Protein AF-A0AAD6Y4A2-F1 (afdb_monomer_lite)

Structure (mmCIF, N/CA/C/O backbone):
data_AF-A0AAD6Y4A2-F1
#
_entry.id   AF-A0AAD6Y4A2-F1
#
loop_
_atom_site.group_PDB
_atom_site.id
_atom_site.type_symbol
_atom_site.label_atom_id
_atom_site.label_alt_id
_atom_site.label_comp_id
_atom_site.label_asym_id
_atom_site.label_entity_id
_atom_site.label_seq_id
_atom_site.pdbx_PDB_ins_code
_atom_site.Cartn_x
_atom_site.Cartn_y
_atom_site.Cartn_z
_atom_site.occupancy
_atom_site.B_iso_or_equiv
_atom_site.auth_seq_id
_atom_site.auth_comp_id
_atom_site.auth_asym_id
_atom_site.auth_atom_id
_atom_site.pdbx_PDB_model_num
ATOM 1 N N . MET A 1 1 ? 16.870 -25.819 7.139 1.00 40.41 1 MET A N 1
ATOM 2 C CA . MET A 1 1 ? 15.820 -24.828 6.825 1.00 40.41 1 MET A CA 1
ATOM 3 C C . MET A 1 1 ? 15.127 -24.433 8.119 1.00 40.41 1 MET A C 1
ATOM 5 O O . MET A 1 1 ? 14.223 -25.133 8.547 1.00 40.41 1 MET A O 1
ATOM 9 N N . SER A 1 2 ? 15.609 -23.381 8.785 1.00 44.88 2 SER A N 1
ATOM 10 C CA . SER A 1 2 ? 14.977 -22.855 10.001 1.00 44.88 2 SER A CA 1
ATOM 11 C C . SER A 1 2 ? 14.024 -21.735 9.592 1.00 44.88 2 SER A C 1
ATOM 13 O O . SER A 1 2 ? 14.450 -20.609 9.347 1.00 44.88 2 SER A O 1
ATOM 15 N N . TRP A 1 3 ? 12.748 -22.071 9.417 1.00 56.56 3 TRP A N 1
ATOM 16 C CA . TRP A 1 3 ? 11.691 -21.093 9.181 1.00 56.56 3 TRP A CA 1
ATOM 17 C C . TRP A 1 3 ? 11.044 -20.765 10.523 1.00 56.56 3 TRP A C 1
ATOM 19 O O . TRP A 1 3 ? 10.184 -21.518 10.972 1.00 56.56 3 TRP A O 1
ATOM 29 N N . ARG A 1 4 ? 11.490 -19.649 11.117 1.00 56.50 4 ARG A N 1
ATOM 30 C CA . ARG A 1 4 ? 10.928 -18.856 12.235 1.00 56.50 4 ARG A CA 1
ATOM 31 C C . ARG A 1 4 ? 11.984 -18.596 13.309 1.00 56.50 4 ARG A C 1
ATOM 33 O O . ARG A 1 4 ? 12.208 -19.409 14.196 1.00 56.50 4 ARG A O 1
ATOM 40 N N . ALA A 1 5 ? 12.591 -17.413 13.250 1.00 53.06 5 ALA A N 1
ATOM 41 C CA . ALA A 1 5 ? 13.026 -16.755 14.472 1.00 53.06 5 ALA A CA 1
ATOM 42 C C . ALA A 1 5 ? 11.749 -16.268 15.173 1.00 53.06 5 ALA A C 1
ATOM 44 O O . ALA A 1 5 ? 11.043 -15.413 14.637 1.00 53.06 5 ALA A O 1
ATOM 45 N N . GLU A 1 6 ? 11.393 -16.872 16.306 1.00 52.66 6 GLU A N 1
ATOM 46 C CA . GLU A 1 6 ? 10.283 -16.395 17.130 1.00 52.66 6 GLU A CA 1
ATOM 47 C C . GLU A 1 6 ? 10.566 -14.958 17.586 1.00 52.66 6 GLU A C 1
ATOM 49 O O . GLU A 1 6 ? 11.614 -14.659 18.161 1.00 52.66 6 GLU A O 1
ATOM 54 N N . SER A 1 7 ? 9.628 -14.049 17.324 1.00 55.25 7 SER A N 1
ATOM 55 C CA . SER A 1 7 ? 9.622 -12.733 17.954 1.00 55.25 7 SER A CA 1
ATOM 56 C C . SER A 1 7 ? 9.464 -12.901 19.468 1.00 55.25 7 SER A C 1
ATOM 58 O O . SER A 1 7 ? 8.564 -13.600 19.921 1.00 55.25 7 SER A O 1
ATOM 60 N N . ILE A 1 8 ? 10.301 -12.214 20.245 1.00 58.75 8 ILE A N 1
ATOM 61 C CA . ILE A 1 8 ? 10.449 -12.340 21.710 1.00 58.75 8 ILE A CA 1
ATOM 62 C C . ILE A 1 8 ? 9.173 -11.973 22.517 1.00 58.75 8 ILE A C 1
ATOM 64 O O . ILE A 1 8 ? 9.117 -12.207 23.725 1.00 58.75 8 ILE A O 1
ATOM 68 N N . SER A 1 9 ? 8.111 -11.435 21.903 1.00 52.91 9 SER A N 1
ATOM 69 C CA . SER A 1 9 ? 6.870 -11.117 22.621 1.00 52.91 9 SER A CA 1
ATOM 70 C C . SER A 1 9 ? 5.903 -12.306 22.662 1.00 52.91 9 SER A C 1
ATOM 72 O O . SER A 1 9 ? 5.378 -12.737 21.640 1.00 52.91 9 SER A O 1
ATOM 74 N N . LYS A 1 10 ? 5.583 -12.776 23.877 1.00 58.69 10 LYS A N 1
ATOM 75 C CA . LYS A 1 10 ? 4.603 -13.851 24.156 1.00 58.69 10 LYS A CA 1
ATOM 76 C C . LYS A 1 10 ? 3.155 -13.523 23.748 1.00 58.69 10 LYS A C 1
ATOM 78 O O . LYS A 1 10 ? 2.282 -14.374 23.879 1.00 58.69 10 LYS A O 1
ATOM 83 N N . THR A 1 11 ? 2.906 -12.322 23.228 1.00 69.44 11 THR A N 1
ATOM 84 C CA . THR A 1 11 ? 1.607 -11.898 22.704 1.00 69.44 11 THR A CA 1
ATOM 85 C C . THR A 1 11 ? 1.829 -11.148 21.389 1.00 69.44 11 THR A C 1
ATOM 87 O O . THR A 1 11 ? 2.578 -10.167 21.385 1.00 69.44 11 THR A O 1
ATOM 90 N N . PRO A 1 12 ? 1.224 -11.573 20.266 1.00 73.12 12 PRO A N 1
ATOM 91 C CA . PRO A 1 12 ? 1.277 -10.803 19.029 1.00 73.12 12 PRO A CA 1
ATOM 92 C C . PRO A 1 12 ? 0.529 -9.475 19.220 1.00 73.12 12 PRO A C 1
ATOM 94 O O . PRO A 1 12 ? -0.608 -9.455 19.696 1.00 73.12 12 PRO A O 1
ATOM 97 N N . LYS A 1 13 ? 1.167 -8.353 18.866 1.00 82.88 13 LYS A N 1
ATOM 98 C CA . LYS A 1 13 ? 0.518 -7.036 18.886 1.00 82.88 13 LYS A CA 1
ATOM 99 C C . LYS A 1 13 ? -0.448 -6.951 17.705 1.00 82.88 13 LYS A C 1
ATOM 101 O O . LYS A 1 13 ? -0.019 -7.016 16.557 1.00 82.88 13 LYS A O 1
ATOM 106 N N . ARG A 1 14 ? -1.743 -6.787 17.983 1.00 88.25 14 ARG A N 1
ATOM 107 C CA . ARG A 1 14 ? -2.749 -6.498 16.954 1.00 88.25 14 ARG A CA 1
ATOM 108 C C . ARG A 1 14 ? -2.874 -4.990 16.781 1.00 88.25 14 ARG A C 1
ATOM 110 O O . ARG A 1 14 ? -3.269 -4.303 17.721 1.00 88.25 14 ARG A O 1
ATOM 117 N N . GLU A 1 15 ? -2.562 -4.491 15.592 1.00 93.38 15 GLU A N 1
ATOM 118 C CA . GLU A 1 15 ? -2.797 -3.086 15.266 1.00 93.38 15 GLU A CA 1
ATOM 119 C C . GLU A 1 15 ? -4.300 -2.845 15.097 1.00 93.38 15 GLU A C 1
ATOM 121 O O . GLU A 1 15 ? -4.961 -3.519 14.313 1.00 93.38 15 GLU A O 1
ATOM 126 N N . ILE A 1 16 ? -4.838 -1.907 15.876 1.00 94.19 16 ILE A N 1
ATOM 127 C CA . ILE A 1 16 ? -6.258 -1.511 15.845 1.00 94.19 16 ILE A CA 1
ATOM 128 C C . ILE A 1 16 ? -6.470 -0.132 15.217 1.00 94.19 16 ILE A C 1
ATOM 130 O O . ILE A 1 16 ? -7.608 0.263 14.998 1.00 94.19 16 ILE A O 1
ATOM 134 N N . ARG A 1 17 ? -5.373 0.586 14.943 1.00 96.69 17 ARG A N 1
ATOM 135 C CA . ARG A 1 17 ? -5.358 1.868 14.238 1.00 96.69 17 ARG A CA 1
ATOM 136 C C . ARG A 1 17 ? -4.806 1.667 12.837 1.00 96.69 17 ARG A C 1
ATOM 138 O O . ARG A 1 17 ? -3.819 0.941 12.669 1.00 96.69 17 ARG A O 1
ATOM 145 N N . PHE A 1 18 ? -5.399 2.339 11.859 1.00 96.88 18 PHE A N 1
ATOM 146 C CA . PHE A 1 18 ? -5.044 2.151 10.454 1.00 96.88 18 PHE A CA 1
ATOM 147 C C . PHE A 1 18 ? -3.585 2.522 10.152 1.00 96.88 18 PHE A C 1
ATOM 149 O O . PHE A 1 18 ? -2.866 1.734 9.546 1.00 96.88 18 PHE A O 1
ATOM 156 N N . LEU A 1 19 ? -3.107 3.687 10.608 1.00 96.31 19 LEU A N 1
ATOM 157 C CA . LEU A 1 19 ? -1.742 4.138 10.299 1.00 96.31 19 LEU A CA 1
ATOM 158 C C . LEU A 1 19 ? -0.654 3.172 10.817 1.00 96.31 19 LEU A C 1
ATOM 160 O O . LEU A 1 19 ? 0.228 2.813 10.035 1.00 96.31 19 LEU A O 1
ATOM 164 N N . PRO A 1 20 ? -0.697 2.682 12.073 1.00 96.31 20 PRO A N 1
ATOM 165 C CA . PRO A 1 20 ? 0.198 1.615 12.524 1.00 96.31 20 PRO A CA 1
ATOM 166 C C . PRO A 1 20 ? 0.102 0.322 11.704 1.00 96.31 20 PRO A C 1
ATOM 168 O O . PRO A 1 20 ? 1.137 -0.282 11.415 1.00 96.31 20 PRO A O 1
ATOM 171 N N . ALA A 1 21 ? -1.103 -0.091 11.293 1.00 97.00 21 ALA A N 1
ATOM 172 C CA . ALA A 1 21 ? -1.283 -1.258 10.429 1.00 97.00 21 ALA A CA 1
ATOM 173 C C . ALA A 1 21 ? -0.613 -1.048 9.059 1.00 97.00 21 ALA A C 1
ATOM 175 O O . ALA A 1 21 ? 0.171 -1.892 8.619 1.00 97.00 21 ALA A O 1
ATOM 176 N N . LEU A 1 22 ? -0.826 0.112 8.433 1.00 97.94 22 LEU A N 1
ATOM 177 C CA . LEU A 1 22 ? -0.201 0.486 7.164 1.00 97.94 22 LEU A CA 1
ATOM 178 C C . LEU A 1 22 ? 1.333 0.533 7.271 1.00 97.94 22 LEU A C 1
ATOM 180 O O . LEU A 1 22 ? 2.037 0.003 6.411 1.00 97.94 22 LEU A O 1
ATOM 184 N N . MET A 1 23 ? 1.870 1.084 8.364 1.00 97.12 23 MET A N 1
ATOM 185 C CA . MET A 1 23 ? 3.314 1.084 8.631 1.00 97.12 23 MET A CA 1
ATOM 186 C C . MET A 1 23 ? 3.880 -0.329 8.825 1.00 97.12 23 MET A C 1
ATOM 188 O O . MET A 1 23 ? 5.002 -0.613 8.388 1.00 97.12 23 MET A O 1
ATOM 192 N N . SER A 1 24 ? 3.121 -1.232 9.451 1.00 96.44 24 SER A N 1
ATOM 193 C CA . SER A 1 24 ? 3.492 -2.647 9.565 1.00 96.44 24 SER A CA 1
ATOM 194 C C . SER A 1 24 ? 3.551 -3.324 8.193 1.00 96.44 24 SER A C 1
ATOM 196 O O . SER A 1 24 ? 4.501 -4.059 7.915 1.00 96.44 24 SER A O 1
ATOM 198 N N . ILE A 1 25 ? 2.615 -3.009 7.290 1.00 97.56 25 ILE A N 1
ATOM 199 C CA . ILE A 1 25 ? 2.642 -3.505 5.906 1.00 97.56 25 ILE A CA 1
ATOM 200 C C . ILE A 1 25 ? 3.907 -3.025 5.184 1.00 97.56 25 ILE A C 1
ATOM 202 O O . ILE A 1 25 ? 4.666 -3.842 4.664 1.00 97.56 25 ILE A O 1
ATOM 206 N N . HIS A 1 26 ? 4.187 -1.722 5.223 1.00 97.44 26 HIS A N 1
ATOM 207 C CA . HIS A 1 26 ? 5.364 -1.123 4.585 1.00 97.44 26 HIS A CA 1
ATOM 208 C C . HIS A 1 26 ? 6.696 -1.690 5.097 1.00 97.44 26 HIS A C 1
ATOM 210 O O . HIS A 1 26 ? 7.654 -1.824 4.337 1.00 97.44 26 HIS A O 1
ATOM 216 N N . THR A 1 27 ? 6.795 -2.013 6.389 1.00 95.38 27 THR A N 1
ATOM 217 C CA . THR A 1 27 ? 8.065 -2.430 7.003 1.00 95.38 27 THR A CA 1
ATOM 218 C C . THR A 1 27 ? 8.200 -3.939 7.179 1.00 95.38 27 THR A C 1
ATOM 220 O O . THR A 1 27 ? 9.196 -4.514 6.741 1.00 95.38 27 THR A O 1
ATOM 223 N N . GLN A 1 28 ? 7.242 -4.589 7.838 1.00 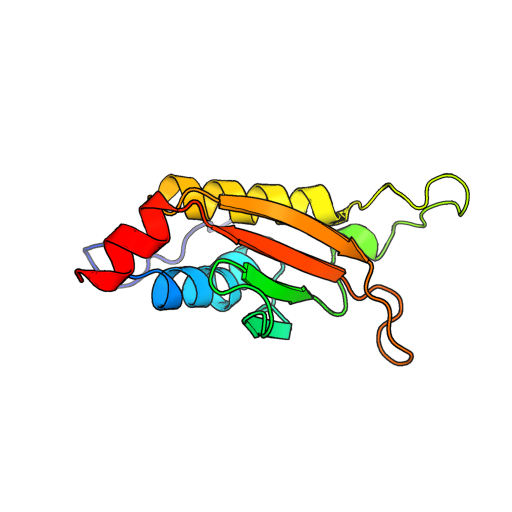95.19 28 GLN A N 1
ATOM 224 C CA . GLN A 1 28 ? 7.330 -5.992 8.242 1.00 95.19 28 GLN A CA 1
ATOM 225 C C . GLN A 1 28 ? 6.835 -6.920 7.139 1.00 95.19 28 GLN A C 1
ATOM 227 O O . GLN A 1 28 ? 7.553 -7.848 6.759 1.00 95.19 28 GLN A O 1
ATOM 232 N N . VAL A 1 29 ? 5.644 -6.657 6.592 1.00 96.06 29 VAL A N 1
ATOM 233 C CA . VAL A 1 29 ? 5.084 -7.480 5.507 1.00 96.06 29 VAL A CA 1
ATOM 234 C C . VAL A 1 29 ? 5.961 -7.353 4.269 1.00 96.06 29 VAL A C 1
ATOM 236 O O . VAL A 1 29 ? 6.411 -8.372 3.750 1.00 96.06 29 VAL A O 1
ATOM 239 N N . TRP A 1 30 ? 6.308 -6.126 3.866 1.00 97.25 30 TRP A N 1
ATOM 240 C CA . TRP A 1 30 ? 7.162 -5.905 2.696 1.00 97.25 30 TRP A CA 1
ATOM 241 C C . TRP A 1 30 ? 8.510 -6.610 2.824 1.00 97.25 30 TRP A C 1
ATOM 243 O O . TRP A 1 30 ? 8.919 -7.325 1.917 1.00 97.25 30 TRP A O 1
ATOM 253 N N . ARG A 1 31 ? 9.171 -6.515 3.986 1.00 96.25 31 ARG A N 1
ATOM 254 C CA . ARG A 1 31 ? 10.452 -7.202 4.211 1.00 96.25 31 ARG A CA 1
ATOM 255 C C . ARG A 1 31 ? 10.309 -8.719 4.192 1.00 96.25 31 ARG A C 1
ATOM 257 O O . ARG A 1 31 ? 11.205 -9.398 3.704 1.00 96.25 31 ARG A O 1
ATOM 264 N N . THR A 1 32 ? 9.210 -9.246 4.718 1.00 95.44 32 THR A N 1
ATOM 265 C CA . THR A 1 32 ? 8.964 -10.694 4.753 1.00 95.44 32 THR A CA 1
ATOM 266 C C . THR A 1 32 ? 8.732 -11.253 3.352 1.00 95.44 32 THR A C 1
ATOM 268 O O . THR A 1 32 ? 9.237 -12.326 3.035 1.00 95.44 32 THR A O 1
ATOM 271 N N . VAL A 1 33 ? 7.994 -10.526 2.511 1.00 95.06 33 VAL A N 1
ATOM 272 C CA . VAL A 1 33 ? 7.629 -10.979 1.161 1.00 95.06 33 VAL A CA 1
ATOM 273 C C . VAL A 1 33 ? 8.718 -10.644 0.136 1.00 95.06 33 VAL A C 1
ATOM 275 O O . VAL A 1 33 ? 9.041 -11.472 -0.710 1.00 95.06 33 VAL A O 1
ATOM 278 N N . PHE A 1 34 ? 9.315 -9.454 0.225 1.00 95.06 34 PHE A N 1
ATOM 279 C CA . PHE A 1 34 ? 10.203 -8.887 -0.796 1.00 95.06 34 PHE A CA 1
ATOM 280 C C . PHE A 1 34 ? 11.638 -8.622 -0.313 1.00 95.06 34 PHE A C 1
ATOM 282 O O . PHE A 1 34 ? 12.459 -8.096 -1.060 1.00 95.06 34 PHE A O 1
ATOM 289 N N . GLY A 1 35 ? 11.979 -8.937 0.938 1.00 95.38 35 GLY A N 1
ATOM 290 C CA . GLY A 1 35 ? 13.340 -8.776 1.472 1.00 95.38 35 GLY A CA 1
ATOM 291 C C . GLY A 1 35 ? 13.776 -7.332 1.763 1.00 95.38 35 GLY A C 1
ATOM 292 O O . GLY A 1 35 ? 14.835 -7.126 2.357 1.00 95.38 35 GLY A O 1
ATOM 293 N N . LYS A 1 36 ? 12.961 -6.328 1.418 1.00 95.00 36 LYS A N 1
ATOM 294 C CA . LYS A 1 36 ? 13.180 -4.898 1.698 1.00 95.00 36 LYS A CA 1
ATOM 295 C C . LYS A 1 36 ? 11.896 -4.246 2.236 1.00 95.00 36 LYS A C 1
ATOM 297 O O . LYS A 1 36 ? 10.818 -4.764 1.958 1.00 95.00 36 LYS A O 1
ATOM 302 N N . PRO A 1 37 ? 11.970 -3.148 3.013 1.00 97.12 37 PRO A N 1
ATOM 303 C CA . PRO A 1 37 ? 10.792 -2.307 3.226 1.00 97.12 37 PRO A CA 1
ATOM 304 C C . PRO A 1 37 ? 10.317 -1.723 1.885 1.00 97.12 37 PRO A C 1
ATOM 306 O O . PRO A 1 37 ? 11.098 -1.673 0.930 1.00 97.12 37 PRO A O 1
ATOM 309 N N . ALA A 1 38 ? 9.063 -1.279 1.821 1.00 97.62 38 ALA A N 1
ATOM 310 C CA . ALA A 1 38 ? 8.613 -0.487 0.681 1.00 97.62 38 ALA A CA 1
ATOM 311 C C . ALA A 1 38 ? 9.360 0.860 0.647 1.00 97.62 38 ALA A C 1
ATOM 313 O O . ALA A 1 38 ? 10.028 1.240 1.614 1.00 97.62 38 ALA A O 1
ATOM 314 N N . ASP A 1 39 ? 9.289 1.556 -0.483 1.00 98.19 39 ASP A N 1
ATOM 315 C CA . ASP A 1 39 ? 10.072 2.770 -0.698 1.00 98.19 39 ASP A CA 1
ATOM 316 C C . ASP A 1 39 ? 9.428 3.999 -0.040 1.00 98.19 39 ASP A C 1
ATOM 318 O O . ASP A 1 39 ? 10.139 4.856 0.486 1.00 98.19 39 ASP A O 1
ATOM 322 N N . ALA A 1 40 ? 8.092 4.088 -0.044 1.00 98.00 40 ALA A N 1
ATOM 323 C CA . ALA A 1 40 ? 7.364 5.150 0.648 1.00 98.00 40 ALA A CA 1
ATOM 324 C C . ALA A 1 40 ? 5.904 4.778 0.958 1.00 98.00 40 ALA A C 1
ATOM 326 O O . ALA A 1 40 ? 5.326 3.880 0.342 1.00 98.00 40 ALA A O 1
ATOM 327 N N . ILE A 1 41 ? 5.304 5.528 1.887 1.00 98.00 41 ILE A N 1
ATOM 328 C CA . ILE A 1 41 ? 3.853 5.651 2.061 1.00 98.00 41 ILE A CA 1
ATOM 329 C C . ILE A 1 41 ? 3.471 7.107 1.807 1.00 98.00 41 ILE A C 1
ATOM 331 O O . ILE A 1 41 ? 4.089 8.018 2.358 1.00 98.00 41 ILE A O 1
ATOM 335 N N . GLU A 1 42 ? 2.415 7.318 1.034 1.00 97.38 42 GLU A N 1
ATOM 336 C CA . GLU A 1 42 ? 1.837 8.629 0.756 1.00 97.38 42 GLU A CA 1
ATOM 337 C C . GLU A 1 42 ? 0.334 8.606 1.085 1.00 97.38 42 GLU A C 1
ATOM 339 O O . GLU A 1 42 ? -0.337 7.588 0.914 1.00 97.38 42 GLU A O 1
ATOM 344 N N . LYS A 1 43 ? -0.211 9.723 1.578 1.00 96.88 43 LYS A N 1
ATOM 345 C CA . LYS A 1 43 ? -1.662 9.921 1.717 1.00 96.88 43 LYS A CA 1
ATOM 346 C C . LYS A 1 43 ? -2.142 10.763 0.539 1.00 96.88 43 LYS A C 1
ATOM 348 O O . LYS A 1 43 ? -1.474 11.735 0.190 1.00 96.88 43 LYS A O 1
ATOM 353 N N . SER A 1 44 ? -3.284 10.416 -0.049 1.00 95.19 44 SER A N 1
ATOM 354 C CA . SER A 1 44 ? -3.889 11.244 -1.093 1.00 95.19 44 SER A CA 1
ATOM 355 C C . SER A 1 44 ? -4.252 12.629 -0.544 1.00 95.19 44 SER A C 1
ATOM 357 O O . SER A 1 44 ? -4.727 12.771 0.586 1.00 95.19 44 SER A O 1
ATOM 359 N N . LEU A 1 45 ? -3.992 13.664 -1.345 1.00 93.38 45 LEU A N 1
ATOM 360 C CA . LEU A 1 45 ? -4.362 15.047 -1.028 1.00 93.38 45 LEU A CA 1
ATOM 361 C C . LEU A 1 45 ? -5.818 15.349 -1.396 1.00 93.38 45 LEU A C 1
ATOM 363 O O . LEU A 1 45 ? -6.409 16.276 -0.850 1.00 93.38 45 LEU A O 1
ATOM 367 N N . GLU A 1 46 ? -6.379 14.573 -2.323 1.00 94.56 46 GLU A N 1
ATOM 368 C CA . GLU A 1 46 ? -7.725 14.773 -2.862 1.00 94.56 46 GLU A CA 1
ATOM 369 C C . GLU A 1 46 ? -8.762 13.955 -2.090 1.00 94.56 46 GLU A C 1
ATOM 371 O O . GLU A 1 46 ? -9.874 14.421 -1.852 1.00 94.56 46 GLU A O 1
ATOM 376 N N . ASN A 1 47 ? -8.376 12.754 -1.652 1.00 95.75 47 ASN A N 1
ATOM 377 C CA . ASN A 1 47 ? -9.287 11.758 -1.104 1.00 95.75 47 ASN A CA 1
ATOM 378 C C . ASN A 1 47 ? -8.802 11.285 0.272 1.00 95.75 47 ASN A C 1
ATOM 380 O O . ASN A 1 47 ? -7.735 10.689 0.412 1.00 95.75 47 ASN A O 1
ATOM 384 N N . ALA A 1 48 ? -9.588 11.543 1.319 1.00 94.38 48 ALA A N 1
ATOM 385 C CA . ALA A 1 48 ? -9.208 11.188 2.688 1.00 94.38 48 ALA A CA 1
ATOM 386 C C . ALA A 1 48 ? -9.165 9.667 2.942 1.00 94.38 48 ALA A C 1
ATOM 388 O O . ALA A 1 48 ? -8.472 9.232 3.864 1.00 94.38 48 ALA A O 1
ATOM 389 N N . ASP A 1 49 ? -9.888 8.889 2.131 1.00 96.75 49 ASP A N 1
ATOM 390 C CA . ASP A 1 49 ? -9.954 7.424 2.137 1.00 96.75 49 ASP A CA 1
ATOM 391 C C . ASP A 1 49 ? -8.810 6.757 1.362 1.00 96.75 49 ASP A C 1
ATOM 393 O O . ASP A 1 49 ? -8.750 5.529 1.316 1.00 96.75 49 ASP A O 1
ATOM 397 N N . GLU A 1 50 ? -7.900 7.527 0.760 1.00 98.25 50 GLU A N 1
ATOM 398 C CA . GLU A 1 50 ? -6.871 6.992 -0.128 1.00 98.25 50 GLU A CA 1
ATOM 399 C C . GLU A 1 50 ? -5.454 7.124 0.432 1.00 98.25 50 GLU A C 1
ATOM 401 O O . GLU A 1 50 ? -4.978 8.196 0.822 1.00 98.25 50 GLU A O 1
ATOM 406 N N . TYR A 1 51 ? -4.753 5.996 0.402 1.00 98.62 51 TYR A N 1
ATOM 407 C CA . TYR A 1 51 ? -3.355 5.854 0.780 1.00 98.62 51 TYR A CA 1
ATOM 408 C C . TYR A 1 51 ? -2.603 5.108 -0.315 1.00 98.62 51 TYR A C 1
ATOM 410 O O . TYR A 1 51 ? -3.179 4.335 -1.074 1.00 98.62 51 TYR A O 1
ATOM 418 N N . MET A 1 52 ? -1.303 5.339 -0.410 1.00 98.44 52 MET A N 1
ATOM 419 C CA . MET A 1 52 ? -0.459 4.794 -1.463 1.00 98.44 52 MET A CA 1
ATOM 420 C C . MET A 1 52 ? 0.803 4.203 -0.852 1.00 98.44 52 MET A C 1
ATOM 422 O O . MET A 1 52 ? 1.464 4.858 -0.049 1.00 98.44 52 MET A O 1
ATOM 426 N N . ILE A 1 53 ? 1.154 2.983 -1.250 1.00 98.38 53 ILE A N 1
ATOM 427 C CA . ILE A 1 53 ? 2.484 2.413 -1.010 1.00 98.38 53 ILE A CA 1
ATOM 428 C C . ILE A 1 53 ? 3.260 2.491 -2.320 1.00 98.38 53 ILE A C 1
ATOM 430 O O . ILE A 1 53 ? 2.759 2.079 -3.367 1.00 98.38 53 ILE A O 1
ATOM 434 N N . ILE A 1 54 ? 4.481 3.013 -2.262 1.00 98.19 54 ILE A N 1
ATOM 435 C CA . ILE A 1 54 ? 5.373 3.111 -3.414 1.00 98.19 54 ILE A CA 1
ATOM 436 C C . ILE A 1 54 ? 6.390 1.974 -3.370 1.00 98.19 54 ILE A C 1
ATOM 438 O O . ILE A 1 54 ? 7.062 1.783 -2.355 1.00 98.19 54 ILE A O 1
ATOM 442 N N . ASP A 1 55 ? 6.536 1.266 -4.489 1.00 97.00 55 ASP A N 1
ATOM 443 C CA . ASP A 1 55 ? 7.654 0.358 -4.744 1.00 97.00 55 ASP A CA 1
ATOM 444 C C . ASP A 1 55 ? 8.367 0.795 -6.024 1.00 97.00 55 ASP A C 1
ATOM 446 O O . ASP A 1 55 ? 7.798 0.783 -7.116 1.00 97.00 55 ASP A O 1
ATOM 450 N N . ASN A 1 56 ? 9.613 1.233 -5.887 1.00 96.44 56 ASN A N 1
ATOM 451 C CA . ASN A 1 56 ? 10.394 1.765 -7.001 1.00 96.44 56 ASN A CA 1
ATOM 452 C C . ASN A 1 56 ? 10.956 0.666 -7.914 1.00 96.44 56 ASN A C 1
ATOM 454 O O . ASN A 1 56 ? 11.251 0.923 -9.081 1.00 96.44 56 ASN A O 1
ATOM 458 N N . ASP A 1 57 ? 11.122 -0.542 -7.379 1.00 93.88 57 ASP A N 1
ATOM 459 C CA . ASP A 1 57 ? 11.698 -1.692 -8.079 1.00 93.88 57 ASP A CA 1
ATOM 460 C C . ASP A 1 57 ? 11.006 -2.977 -7.590 1.00 93.88 57 ASP A C 1
ATOM 462 O O . ASP A 1 57 ? 11.581 -3.737 -6.795 1.00 93.88 57 ASP A O 1
ATOM 466 N N . PRO A 1 58 ? 9.737 -3.188 -7.996 1.00 93.56 58 PRO A N 1
ATOM 467 C CA . PRO A 1 58 ? 8.944 -4.327 -7.564 1.00 93.56 58 PRO A CA 1
ATOM 468 C C . PRO A 1 58 ? 9.548 -5.629 -8.097 1.00 93.56 58 PRO A C 1
ATOM 470 O O . PRO A 1 58 ? 9.659 -5.852 -9.304 1.00 93.56 58 PRO A O 1
ATOM 473 N N . LEU A 1 59 ? 9.890 -6.541 -7.180 1.00 92.12 59 LEU A N 1
ATOM 474 C CA . LEU A 1 59 ? 10.541 -7.815 -7.516 1.00 92.12 59 LEU A CA 1
ATOM 475 C C . LEU A 1 59 ? 9.749 -8.660 -8.518 1.00 92.12 59 LEU A C 1
ATOM 477 O O . LEU A 1 59 ? 10.347 -9.362 -9.331 1.00 92.12 59 LEU A O 1
ATOM 481 N N . VA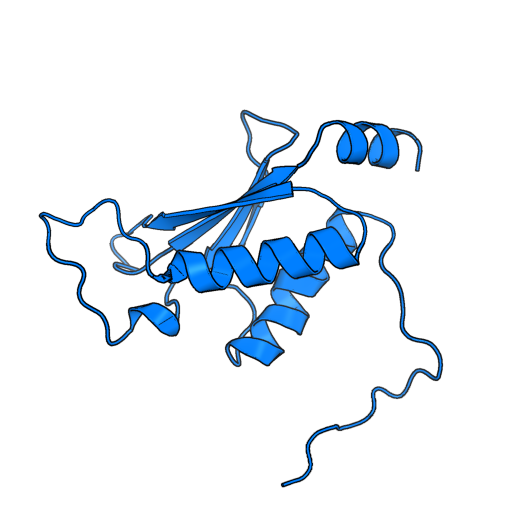L A 1 60 ? 8.418 -8.585 -8.454 1.00 90.50 60 VAL A N 1
ATOM 482 C CA . VAL A 1 60 ? 7.509 -9.326 -9.337 1.00 90.50 60 VAL A CA 1
ATOM 483 C C . VAL A 1 60 ? 7.661 -8.878 -10.792 1.00 90.50 60 VAL A C 1
ATOM 485 O O . VAL A 1 60 ? 7.522 -9.702 -11.689 1.00 90.50 60 VAL A O 1
ATOM 488 N N . GLU A 1 61 ? 7.991 -7.611 -11.047 1.00 88.94 61 GLU A N 1
ATOM 489 C CA . GLU A 1 61 ? 8.083 -7.073 -12.411 1.00 88.94 61 GLU A CA 1
ATOM 490 C C . GLU A 1 61 ? 9.503 -7.088 -12.979 1.00 88.94 61 GLU A C 1
ATOM 492 O O . GLU A 1 61 ? 9.672 -6.972 -14.188 1.00 88.94 61 GLU A O 1
ATOM 497 N N . ARG A 1 62 ? 10.536 -7.282 -12.148 1.00 86.81 62 ARG A N 1
ATOM 498 C CA . ARG A 1 62 ? 11.949 -7.164 -12.557 1.00 86.81 62 ARG A CA 1
ATOM 499 C C . ARG A 1 62 ? 12.331 -8.026 -13.769 1.00 86.81 62 ARG A C 1
ATOM 501 O O . ARG A 1 62 ? 13.205 -7.644 -14.542 1.00 86.81 62 ARG A O 1
ATOM 508 N N . TYR A 1 63 ? 11.696 -9.186 -13.930 1.00 85.44 63 TYR A N 1
ATOM 509 C CA . TYR A 1 63 ? 11.959 -10.125 -15.029 1.00 85.44 63 TYR A CA 1
ATOM 510 C C . TYR A 1 63 ? 10.795 -10.238 -16.019 1.00 85.44 63 TYR A C 1
ATOM 512 O O . TYR A 1 63 ? 10.779 -11.146 -16.849 1.00 85.44 63 TYR A O 1
ATOM 520 N N . ILE A 1 64 ? 9.818 -9.336 -15.929 1.00 84.94 64 ILE A N 1
ATOM 521 C CA . ILE A 1 64 ? 8.637 -9.310 -16.787 1.00 84.94 64 ILE A CA 1
ATOM 522 C C . ILE A 1 64 ? 8.717 -8.067 -17.670 1.00 84.94 64 ILE A C 1
ATOM 524 O O . ILE A 1 64 ? 9.116 -6.989 -17.247 1.00 84.94 64 ILE A O 1
ATOM 528 N N . SER A 1 65 ? 8.339 -8.213 -18.933 1.00 81.06 65 SER A N 1
ATOM 529 C CA . SER A 1 65 ? 8.140 -7.088 -19.842 1.00 81.06 65 SER A CA 1
ATOM 530 C C . SER A 1 65 ? 6.697 -7.123 -20.310 1.00 81.06 65 SER A C 1
ATOM 532 O O . SER A 1 65 ? 6.293 -8.080 -20.966 1.00 81.06 65 SER A O 1
ATOM 534 N N . VAL A 1 66 ? 5.918 -6.105 -19.947 1.00 79.31 66 VAL A N 1
ATOM 535 C CA . VAL A 1 66 ? 4.516 -6.001 -20.362 1.00 79.31 66 VAL A CA 1
ATOM 536 C C . VAL A 1 66 ? 4.465 -5.414 -21.780 1.00 79.31 66 VAL A C 1
ATOM 538 O O . VAL A 1 66 ? 4.972 -4.308 -21.996 1.00 79.31 66 VAL A O 1
ATOM 541 N N . PRO A 1 67 ? 3.891 -6.129 -22.766 1.00 82.75 67 PRO A N 1
ATOM 542 C CA . PRO A 1 67 ? 3.690 -5.600 -24.111 1.00 82.75 67 PRO A CA 1
ATOM 543 C C . PRO A 1 67 ? 2.832 -4.327 -24.098 1.00 82.75 67 PRO A C 1
ATOM 545 O O . PRO A 1 67 ? 1.932 -4.176 -23.273 1.00 82.75 67 PRO A O 1
ATOM 548 N N . LYS A 1 68 ? 3.084 -3.395 -25.026 1.00 80.06 68 LYS A N 1
ATOM 549 C CA . LYS A 1 68 ? 2.389 -2.089 -25.056 1.00 80.06 68 LYS A CA 1
ATOM 550 C C . LYS A 1 68 ? 0.876 -2.215 -25.265 1.00 80.06 68 LYS A C 1
ATOM 552 O O . LYS A 1 68 ? 0.117 -1.386 -24.773 1.00 80.06 68 LYS A O 1
ATOM 557 N N . ASP A 1 69 ? 0.454 -3.239 -25.993 1.00 86.69 69 ASP A N 1
ATOM 558 C CA . ASP A 1 69 ? -0.937 -3.622 -26.233 1.00 86.69 69 ASP A CA 1
ATOM 559 C C . ASP A 1 69 ? -1.630 -4.202 -24.987 1.00 86.69 69 ASP A C 1
ATOM 561 O O . ASP A 1 69 ? -2.855 -4.239 -24.933 1.00 86.69 69 ASP A O 1
ATOM 565 N N . MET A 1 70 ? -0.865 -4.572 -23.954 1.00 82.31 70 MET A N 1
ATOM 566 C CA . MET A 1 70 ? -1.351 -5.055 -22.656 1.00 82.31 70 MET A CA 1
ATOM 567 C C . MET A 1 70 ? -1.081 -4.056 -21.525 1.00 82.31 70 MET A C 1
ATOM 569 O O . MET A 1 70 ? -0.898 -4.444 -20.376 1.00 82.31 70 MET A O 1
ATOM 573 N N . SER A 1 71 ? -1.078 -2.756 -21.823 1.00 73.88 71 SER A N 1
ATOM 574 C CA . SER A 1 71 ? -0.746 -1.693 -20.860 1.00 73.88 71 SER A CA 1
ATOM 575 C C . SER A 1 71 ? -1.639 -1.634 -19.612 1.00 73.88 71 SER A C 1
ATOM 577 O O . SER A 1 71 ? -1.254 -1.021 -18.621 1.00 73.88 71 SER A O 1
ATOM 579 N N . GLN A 1 72 ? -2.815 -2.269 -19.637 1.00 76.62 72 GLN A N 1
ATOM 580 C CA . GLN A 1 72 ? -3.703 -2.387 -18.474 1.00 76.62 72 GLN A CA 1
ATOM 581 C C . GLN A 1 72 ? -3.301 -3.505 -17.499 1.00 76.62 72 GLN A C 1
ATOM 583 O O . GLN A 1 72 ? -3.811 -3.547 -16.381 1.00 76.62 72 GLN A O 1
ATOM 588 N N . LEU A 1 73 ? -2.418 -4.423 -17.902 1.00 78.62 73 LEU A N 1
ATOM 589 C CA . LEU A 1 73 ? -1.946 -5.505 -17.047 1.00 78.62 73 LEU A CA 1
ATOM 590 C C . LEU A 1 73 ? -0.818 -4.999 -16.140 1.00 78.62 73 LEU A C 1
ATOM 592 O O . LEU A 1 73 ? 0.269 -4.683 -16.618 1.00 78.62 73 LEU A O 1
ATOM 596 N N . SER A 1 74 ? -1.052 -4.996 -14.828 1.00 84.94 74 SER A N 1
ATOM 597 C CA . SER A 1 74 ? 0.003 -4.814 -13.825 1.00 84.94 74 SER A CA 1
ATOM 598 C C . SER A 1 74 ? 0.259 -6.142 -13.115 1.00 84.94 74 SER A C 1
ATOM 600 O O . SER A 1 74 ? -0.627 -6.690 -12.459 1.00 84.94 74 SER A O 1
ATOM 602 N N . CYS A 1 75 ? 1.470 -6.692 -13.225 1.00 89.56 75 CYS A N 1
ATOM 603 C CA . CYS A 1 75 ? 1.829 -7.912 -12.489 1.00 89.56 75 CYS A CA 1
ATOM 604 C C . CYS A 1 75 ? 1.926 -7.647 -10.980 1.00 89.56 75 CYS A C 1
ATOM 606 O O . CYS A 1 75 ? 1.688 -8.547 -10.169 1.00 89.56 75 CYS A O 1
ATOM 608 N N . SER A 1 76 ? 2.161 -6.393 -10.594 1.00 94.00 76 SER A N 1
ATOM 609 C CA . SER A 1 76 ? 2.061 -5.941 -9.209 1.00 94.00 76 SER A CA 1
ATOM 610 C C . SER A 1 76 ? 0.643 -6.002 -8.628 1.00 94.00 76 SER A C 1
ATOM 612 O O . SER A 1 76 ? 0.485 -5.827 -7.419 1.00 94.00 76 SER A O 1
ATOM 614 N N . SER A 1 77 ? -0.392 -6.339 -9.411 1.00 94.69 77 SER A N 1
ATOM 615 C CA . SER A 1 77 ? -1.705 -6.712 -8.864 1.00 94.69 77 SER A CA 1
ATOM 616 C C . SER A 1 77 ? -1.620 -7.889 -7.883 1.00 94.69 77 SER A C 1
ATOM 618 O O . SER A 1 77 ? -2.413 -7.953 -6.947 1.00 94.69 77 SER A O 1
ATOM 620 N N . PHE A 1 78 ? -0.631 -8.780 -8.025 1.00 95.06 78 PHE A N 1
ATOM 621 C CA . PHE A 1 78 ? -0.351 -9.807 -7.016 1.00 95.06 78 PHE A CA 1
ATOM 622 C C . PHE A 1 78 ? 0.041 -9.188 -5.664 1.00 95.06 78 PHE A C 1
ATOM 624 O O . PHE A 1 78 ? -0.496 -9.565 -4.624 1.00 95.06 78 PHE A O 1
ATOM 631 N N . THR A 1 79 ? 0.925 -8.186 -5.683 1.00 96.75 79 THR A N 1
ATOM 632 C CA . THR A 1 79 ? 1.321 -7.423 -4.491 1.00 96.75 79 THR A CA 1
ATOM 633 C C . THR A 1 79 ? 0.137 -6.666 -3.888 1.00 96.75 79 THR A C 1
ATOM 635 O O . THR A 1 79 ? -0.038 -6.696 -2.672 1.00 96.75 79 THR A O 1
ATOM 638 N N . ALA A 1 80 ? -0.711 -6.045 -4.717 1.00 97.81 80 ALA A N 1
ATOM 639 C CA . ALA A 1 80 ? -1.943 -5.397 -4.25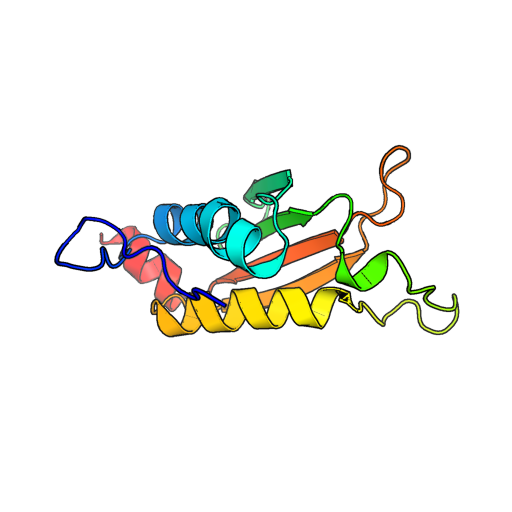5 1.00 97.81 80 ALA A CA 1
ATOM 640 C C . ALA A 1 80 ? -2.860 -6.380 -3.506 1.00 97.81 80 ALA A C 1
ATOM 642 O O . ALA A 1 80 ? -3.323 -6.060 -2.416 1.00 97.81 80 ALA A O 1
ATOM 643 N N . GLY A 1 81 ? -3.036 -7.600 -4.026 1.00 98.19 81 GLY A N 1
ATOM 644 C CA . GLY A 1 81 ? -3.826 -8.643 -3.364 1.00 98.19 81 GLY A CA 1
ATOM 645 C C . GLY A 1 81 ? -3.267 -9.075 -2.003 1.00 98.19 81 GLY A C 1
ATOM 646 O O . GLY A 1 81 ? -4.034 -9.316 -1.074 1.00 98.19 81 GLY A O 1
ATOM 647 N N . ILE A 1 82 ? -1.937 -9.121 -1.840 1.00 98.06 82 ILE A N 1
ATOM 648 C CA . ILE A 1 82 ? -1.311 -9.378 -0.529 1.00 98.06 82 ILE A CA 1
ATOM 649 C C . ILE A 1 82 ? -1.668 -8.264 0.459 1.00 98.06 82 ILE A C 1
ATOM 651 O O . ILE A 1 82 ? -2.037 -8.546 1.598 1.00 98.06 82 ILE A O 1
ATOM 655 N N . VAL A 1 83 ? -1.556 -7.004 0.032 1.00 98.44 83 VAL A N 1
ATOM 656 C CA . VAL A 1 83 ? -1.883 -5.842 0.871 1.00 98.44 8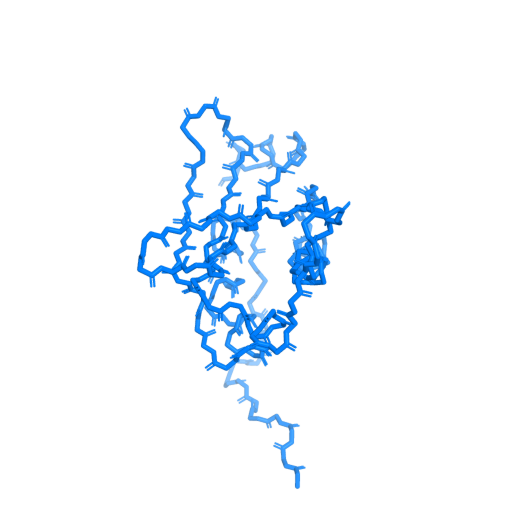3 VAL A CA 1
ATOM 657 C C . VAL A 1 83 ? -3.360 -5.857 1.263 1.00 98.44 83 VAL A C 1
ATOM 659 O O . VAL A 1 83 ? -3.666 -5.693 2.443 1.00 98.44 83 VAL A O 1
ATOM 662 N N . GLU A 1 84 ? -4.254 -6.113 0.306 1.00 98.69 84 GLU A N 1
ATOM 663 C CA . GLU A 1 84 ? -5.699 -6.222 0.538 1.00 98.69 84 GLU A CA 1
ATOM 664 C C . GL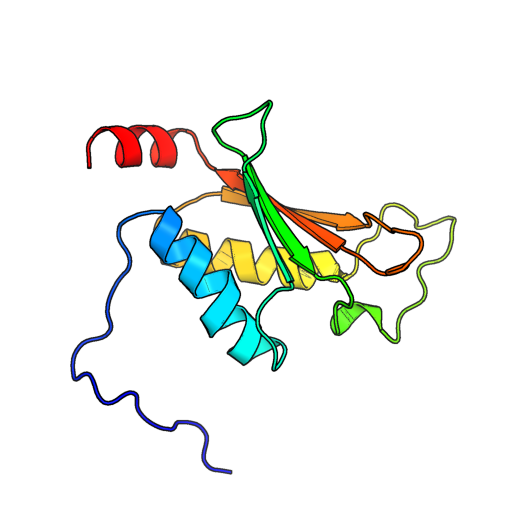U A 1 84 ? -6.022 -7.294 1.580 1.00 98.69 84 GLU A C 1
ATOM 666 O O . GLU A 1 84 ? -6.688 -7.009 2.572 1.00 98.69 84 GLU A O 1
ATOM 671 N N . ALA A 1 85 ? -5.466 -8.499 1.423 1.00 98.38 85 ALA A N 1
ATOM 672 C CA . ALA A 1 85 ? -5.702 -9.607 2.343 1.00 98.38 85 ALA A CA 1
ATOM 673 C C . ALA A 1 85 ? -5.193 -9.325 3.768 1.00 98.38 85 ALA A C 1
ATOM 675 O O . ALA A 1 85 ? -5.823 -9.725 4.748 1.00 98.38 85 ALA A O 1
ATOM 676 N N . VAL A 1 86 ? -4.055 -8.636 3.910 1.00 97.69 86 VAL A N 1
ATOM 677 C CA . VAL A 1 86 ? -3.536 -8.251 5.233 1.00 97.69 86 VAL A CA 1
ATOM 678 C C . VAL A 1 86 ? -4.433 -7.204 5.889 1.00 97.69 86 VAL A C 1
ATOM 680 O O . VAL A 1 86 ? -4.719 -7.314 7.081 1.00 97.69 86 VAL A O 1
ATOM 683 N N . LEU A 1 87 ? -4.878 -6.199 5.134 1.00 98.12 87 LEU A N 1
ATOM 684 C CA . LEU A 1 87 ? -5.779 -5.166 5.639 1.00 98.12 87 LEU A CA 1
ATOM 685 C C . LEU A 1 87 ? -7.129 -5.757 6.057 1.00 98.12 87 LEU A C 1
ATOM 687 O O . LEU A 1 87 ? -7.580 -5.484 7.170 1.00 98.12 87 LEU A O 1
ATOM 691 N N . ASP A 1 88 ? -7.716 -6.624 5.233 1.00 97.75 88 ASP A N 1
ATOM 692 C CA . ASP A 1 88 ? -8.956 -7.340 5.545 1.00 97.75 88 ASP A CA 1
ATOM 693 C C . ASP A 1 88 ? -8.815 -8.194 6.817 1.00 97.75 88 ASP A C 1
ATOM 695 O O . ASP A 1 88 ? -9.594 -8.052 7.761 1.00 97.75 88 ASP A O 1
ATOM 699 N N . GLY A 1 89 ? -7.737 -8.979 6.931 1.00 96.19 89 GLY A N 1
ATOM 700 C CA . GLY A 1 89 ? -7.458 -9.789 8.123 1.00 96.19 89 GLY A CA 1
ATOM 701 C C . GLY A 1 89 ? -7.227 -8.977 9.407 1.00 96.19 89 GLY A C 1
ATOM 702 O O . GLY A 1 89 ? -7.444 -9.480 10.512 1.00 96.19 89 GLY A O 1
ATOM 703 N N . LEU A 1 90 ? -6.811 -7.714 9.282 1.00 95.75 90 LEU A N 1
ATOM 704 C CA . LEU A 1 90 ? -6.690 -6.761 10.390 1.00 95.75 90 LEU A CA 1
ATOM 705 C C . LEU A 1 90 ? -7.978 -5.951 10.631 1.00 95.75 90 LEU A C 1
ATOM 707 O O . LEU A 1 90 ? -8.035 -5.154 11.569 1.00 95.75 90 LEU A O 1
ATOM 711 N N . GLY A 1 91 ? -9.023 -6.172 9.832 1.00 96.81 91 GLY A N 1
ATOM 712 C CA . GLY A 1 91 ? -10.313 -5.499 9.940 1.00 96.81 91 GLY A CA 1
ATOM 713 C C . GLY A 1 91 ? -10.317 -4.082 9.368 1.00 96.81 91 GLY A C 1
ATOM 714 O O . GLY A 1 91 ? -11.060 -3.238 9.870 1.00 96.81 91 GLY A O 1
ATOM 715 N N . PHE A 1 92 ? -9.482 -3.794 8.372 1.00 98.12 92 PHE A N 1
ATOM 716 C CA . PHE A 1 92 ? -9.456 -2.546 7.604 1.00 98.12 92 PHE A CA 1
ATOM 717 C C . PHE A 1 92 ? -9.860 -2.828 6.148 1.00 98.12 92 PHE A C 1
ATOM 719 O O . PHE A 1 92 ? -9.009 -2.722 5.267 1.00 98.12 92 PHE A O 1
ATOM 726 N N . PRO A 1 93 ? -11.117 -3.225 5.872 1.00 98.12 93 PRO A N 1
ATOM 727 C CA . PRO A 1 93 ? -11.534 -3.542 4.512 1.00 98.12 93 PRO A CA 1
ATOM 728 C C . PRO A 1 93 ? -11.263 -2.363 3.571 1.00 98.12 93 PRO A C 1
ATOM 730 O O . PRO A 1 93 ? -11.506 -1.193 3.892 1.00 98.12 93 PRO A O 1
ATOM 733 N N . ALA A 1 94 ? -10.686 -2.686 2.421 1.00 98.44 94 ALA A N 1
ATOM 734 C CA . ALA A 1 94 ? -10.204 -1.727 1.448 1.00 98.44 94 ALA A CA 1
ATOM 735 C C . ALA A 1 94 ? -10.199 -2.372 0.068 1.00 98.44 94 ALA A C 1
ATOM 737 O O . ALA A 1 94 ? -9.954 -3.568 -0.063 1.00 98.44 94 ALA A O 1
ATOM 738 N N . ARG A 1 95 ? -10.385 -1.559 -0.967 1.00 98.38 95 ARG A N 1
ATOM 739 C CA . ARG A 1 95 ? -10.063 -1.955 -2.335 1.00 98.38 95 ARG A CA 1
ATOM 740 C C . ARG A 1 95 ? -8.616 -1.578 -2.610 1.00 98.38 95 ARG A C 1
ATOM 742 O O . ARG A 1 95 ? -8.268 -0.402 -2.470 1.00 98.38 95 ARG A O 1
ATOM 749 N N . VAL A 1 96 ? -7.798 -2.533 -3.044 1.00 98.50 96 VAL A N 1
ATOM 750 C CA . VAL A 1 96 ? -6.388 -2.276 -3.349 1.00 98.50 96 VAL A CA 1
ATOM 751 C C . VAL A 1 96 ? -6.096 -2.541 -4.823 1.00 98.50 96 VAL A C 1
ATOM 753 O O . VAL A 1 96 ? -6.435 -3.583 -5.376 1.00 98.50 96 VAL A O 1
ATOM 756 N N . THR A 1 97 ? -5.452 -1.588 -5.491 1.00 97.56 97 THR A N 1
ATOM 757 C CA . THR A 1 97 ? -5.089 -1.694 -6.911 1.00 97.56 97 THR A CA 1
ATOM 758 C C . THR A 1 97 ? -3.626 -1.340 -7.135 1.00 97.56 97 THR A C 1
ATOM 760 O O . THR A 1 97 ? -3.042 -0.548 -6.403 1.00 97.56 97 THR A O 1
ATOM 763 N N . ALA A 1 98 ? -3.016 -1.938 -8.158 1.00 95.94 98 ALA A N 1
ATOM 764 C CA . ALA A 1 98 ? -1.649 -1.635 -8.568 1.00 95.94 98 ALA A CA 1
ATOM 765 C C . ALA A 1 98 ? -1.654 -0.786 -9.840 1.00 95.94 98 ALA A C 1
ATOM 767 O O . ALA A 1 98 ? -2.397 -1.074 -10.781 1.00 95.94 98 ALA A O 1
ATOM 768 N N . HIS A 1 99 ? -0.820 0.249 -9.860 1.00 93.25 99 HIS A N 1
ATOM 769 C CA . HIS A 1 99 ? -0.685 1.174 -10.976 1.00 93.25 99 HIS A CA 1
ATOM 770 C C . HIS A 1 99 ? 0.786 1.412 -11.285 1.00 93.25 99 HIS A C 1
ATOM 772 O O . HIS A 1 99 ? 1.545 1.834 -10.414 1.00 93.25 99 HIS A O 1
ATOM 778 N N . ASN A 1 100 ? 1.179 1.208 -12.538 1.00 90.75 100 ASN A N 1
ATOM 779 C CA . ASN A 1 100 ? 2.524 1.534 -12.986 1.00 90.75 100 ASN A CA 1
ATOM 780 C C . ASN A 1 100 ? 2.658 3.063 -13.052 1.00 90.75 100 ASN A C 1
ATOM 782 O O . ASN A 1 100 ? 1.948 3.732 -13.806 1.00 90.75 100 ASN A O 1
ATOM 786 N N . THR A 1 101 ? 3.562 3.618 -12.250 1.00 92.25 101 THR A N 1
ATOM 787 C CA . THR A 1 101 ? 3.795 5.060 -12.077 1.00 92.25 101 THR A CA 1
ATOM 788 C C . THR A 1 101 ? 5.269 5.390 -12.345 1.00 92.25 101 THR A C 1
ATOM 790 O O . THR A 1 101 ? 5.982 5.875 -11.461 1.00 92.25 101 THR A O 1
ATOM 793 N N . PRO A 1 102 ? 5.766 5.111 -13.567 1.00 91.69 102 PRO A N 1
ATOM 794 C CA . PRO A 1 102 ? 7.182 5.204 -13.890 1.00 91.69 102 PRO A CA 1
ATOM 795 C C . PRO A 1 102 ? 7.723 6.624 -13.711 1.00 91.69 102 PRO A C 1
ATOM 797 O O . PRO A 1 102 ? 7.066 7.618 -14.020 1.00 91.69 102 PRO A O 1
ATOM 800 N N . THR A 1 103 ? 8.972 6.717 -13.266 1.00 94.75 103 THR A N 1
ATOM 801 C CA . THR A 1 103 ? 9.740 7.969 -13.226 1.00 94.75 103 THR A CA 1
ATOM 802 C C . THR A 1 103 ? 11.039 7.810 -14.008 1.00 94.75 103 THR A C 1
ATOM 804 O O . THR A 1 103 ? 11.446 6.694 -14.321 1.00 94.75 103 THR A O 1
ATOM 807 N N . ALA A 1 104 ? 11.732 8.919 -14.284 1.00 94.88 104 ALA A N 1
ATOM 808 C CA . ALA A 1 104 ? 13.017 8.885 -14.986 1.00 94.88 104 ALA A CA 1
ATOM 809 C C . ALA A 1 104 ? 14.073 8.004 -14.286 1.00 94.88 104 ALA A C 1
ATOM 811 O O . ALA A 1 104 ? 14.880 7.372 -14.958 1.00 94.88 104 ALA A O 1
ATOM 812 N N . HIS A 1 105 ? 14.051 7.946 -12.950 1.00 95.56 105 HIS A N 1
ATOM 813 C CA . HIS A 1 105 ? 14.986 7.137 -12.158 1.00 95.56 105 HIS A CA 1
ATOM 814 C C . HIS A 1 105 ? 14.488 5.704 -11.930 1.00 95.56 105 HIS A C 1
ATOM 816 O O . HIS A 1 105 ? 15.297 4.796 -11.760 1.00 95.56 105 HIS A O 1
ATOM 822 N N . PHE A 1 106 ? 13.167 5.499 -11.939 1.00 94.62 106 PHE A N 1
ATOM 823 C CA . PHE A 1 106 ? 12.523 4.225 -11.626 1.00 94.62 106 PHE A CA 1
ATOM 824 C C . PHE A 1 106 ? 11.476 3.888 -12.697 1.00 94.62 106 PHE A C 1
ATOM 826 O O . PHE A 1 106 ? 10.297 4.224 -12.534 1.00 94.62 106 PHE A O 1
ATOM 833 N N . PRO A 1 107 ? 11.886 3.259 -13.814 1.00 90.81 107 PRO A N 1
ATOM 834 C CA . PRO A 1 107 ? 10.994 2.958 -14.935 1.00 90.81 107 PRO A CA 1
ATOM 835 C C . PRO A 1 107 ? 9.967 1.865 -14.615 1.00 90.81 107 PRO A C 1
ATOM 837 O O . PRO A 1 107 ? 8.936 1.801 -15.274 1.00 90.81 107 PRO A O 1
ATOM 840 N N . SER A 1 108 ? 10.224 1.040 -13.599 1.00 90.69 108 SER A N 1
ATOM 841 C CA . SER A 1 108 ? 9.300 0.001 -13.123 1.00 90.69 108 SER A CA 1
ATOM 842 C C . SER A 1 108 ? 8.574 0.403 -11.837 1.00 90.69 108 SER A C 1
ATOM 844 O O . SER A 1 108 ? 7.991 -0.449 -11.169 1.00 90.69 108 SER A O 1
ATOM 846 N N . ARG A 1 109 ? 8.619 1.690 -11.455 1.00 94.38 109 ARG A N 1
ATOM 847 C CA . ARG A 1 109 ? 7.942 2.166 -10.245 1.00 94.38 109 ARG A CA 1
ATOM 848 C C . ARG A 1 109 ? 6.458 1.828 -10.319 1.00 94.38 109 ARG A C 1
ATOM 850 O O . ARG A 1 109 ? 5.789 2.125 -11.310 1.00 94.38 109 ARG A O 1
ATOM 857 N N . THR A 1 110 ? 5.959 1.257 -9.234 1.00 94.56 110 THR A N 1
ATOM 858 C CA . THR A 1 110 ? 4.556 0.919 -9.053 1.00 94.56 110 THR A CA 1
ATOM 859 C C . THR A 1 110 ? 4.013 1.579 -7.793 1.00 94.56 110 THR A C 1
ATOM 861 O O . THR A 1 110 ? 4.655 1.600 -6.741 1.00 94.56 110 THR A O 1
ATOM 864 N N . THR A 1 111 ? 2.792 2.089 -7.901 1.00 96.94 111 THR A N 1
ATOM 865 C CA . THR A 1 111 ? 1.988 2.577 -6.786 1.00 96.94 111 THR A CA 1
ATOM 866 C C . THR A 1 111 ? 0.896 1.564 -6.471 1.00 96.94 111 THR A C 1
ATOM 868 O O . THR A 1 111 ? 0.071 1.242 -7.327 1.00 96.94 111 THR A O 1
ATOM 871 N N . ILE A 1 112 ? 0.864 1.092 -5.228 1.00 98.06 112 ILE A N 1
ATOM 872 C CA . ILE A 1 112 ? -0.254 0.326 -4.681 1.00 98.06 112 ILE A CA 1
ATOM 873 C C . ILE A 1 112 ? -1.218 1.314 -4.030 1.00 98.06 112 ILE A C 1
ATOM 875 O O . ILE A 1 112 ? -0.924 1.860 -2.966 1.00 98.06 112 ILE A O 1
ATOM 879 N N . LEU A 1 113 ? -2.343 1.569 -4.692 1.00 98.25 113 LEU A N 1
ATOM 880 C CA . LEU A 1 113 ? -3.409 2.436 -4.204 1.00 98.25 113 LEU A CA 1
ATOM 881 C C . LEU A 1 113 ? -4.327 1.634 -3.283 1.00 98.25 113 LEU A C 1
ATOM 883 O O . LEU A 1 113 ? -4.850 0.595 -3.673 1.00 98.25 113 LEU A O 1
ATOM 887 N N . ILE A 1 114 ? -4.535 2.139 -2.076 1.00 98.75 114 ILE A N 1
ATOM 888 C CA . ILE A 1 114 ? -5.417 1.587 -1.053 1.00 98.75 114 ILE A CA 1
ATOM 889 C C . ILE A 1 114 ? -6.565 2.574 -0.887 1.00 98.75 114 ILE A C 1
ATOM 891 O O . ILE A 1 114 ? -6.345 3.694 -0.426 1.00 98.75 114 ILE A O 1
ATOM 895 N N . LYS A 1 115 ? -7.780 2.158 -1.240 1.00 98.62 115 LYS A N 1
ATOM 896 C CA . LYS A 1 115 ? -9.005 2.927 -1.015 1.00 98.62 115 LYS A CA 1
ATOM 897 C C . LYS A 1 115 ? -9.813 2.267 0.095 1.00 98.62 115 LYS A C 1
ATOM 899 O O . LYS A 1 115 ? -10.365 1.183 -0.100 1.00 98.62 115 LYS A O 1
ATOM 904 N N . LEU A 1 116 ? -9.831 2.898 1.263 1.00 98.56 116 LEU A N 1
ATOM 905 C CA . LEU A 1 116 ? -10.502 2.388 2.455 1.00 98.56 116 LEU A CA 1
ATOM 906 C C . LEU A 1 116 ? -12.018 2.412 2.287 1.00 98.56 116 LEU A C 1
ATOM 908 O O . LEU A 1 116 ? -12.582 3.329 1.689 1.00 98.56 116 LEU A O 1
ATOM 912 N N . GLU A 1 117 ? -12.698 1.429 2.869 1.00 98.38 117 GLU A N 1
ATOM 913 C CA . GLU A 1 117 ? -14.143 1.525 3.022 1.00 98.38 117 GLU A CA 1
ATOM 914 C C . GLU A 1 117 ? -14.525 2.631 4.012 1.00 98.38 117 GLU A C 1
ATOM 916 O O . GLU A 1 117 ? -13.832 2.896 4.997 1.00 98.38 117 GLU A O 1
ATOM 921 N N . LYS A 1 118 ? -15.697 3.238 3.796 1.00 97.62 118 LYS A N 1
ATOM 922 C CA . LYS A 1 118 ? -16.235 4.293 4.667 1.00 97.62 118 LYS A CA 1
ATOM 923 C C . LYS A 1 118 ? -16.314 3.862 6.139 1.00 97.62 118 LYS A C 1
ATOM 925 O O . LYS A 1 118 ? -16.025 4.660 7.024 1.00 97.62 118 LYS A O 1
ATOM 930 N N . SER A 1 119 ? -16.640 2.592 6.386 1.00 97.12 119 SER A N 1
ATOM 931 C CA . SER A 1 119 ? -16.716 1.985 7.721 1.00 97.12 119 SER A CA 1
ATOM 932 C C . SER A 1 119 ? -15.397 2.083 8.500 1.00 97.12 119 SER A C 1
ATOM 934 O O . SER A 1 119 ? -15.402 2.233 9.723 1.00 97.12 119 SER A O 1
ATOM 936 N N . VAL A 1 120 ? -14.257 2.035 7.804 1.00 97.88 120 VAL A N 1
ATOM 937 C CA . VAL A 1 120 ? -12.929 2.170 8.409 1.00 97.88 120 VAL A CA 1
ATOM 938 C C . VAL A 1 120 ? -12.686 3.601 8.863 1.00 97.88 120 VAL A C 1
ATOM 940 O O . VAL A 1 120 ? -12.213 3.804 9.979 1.00 97.88 120 VAL A O 1
ATOM 943 N N . LEU A 1 121 ? -13.032 4.581 8.025 1.00 96.56 121 LEU A N 1
ATOM 944 C CA . LEU A 1 121 ? -12.894 5.998 8.361 1.00 96.56 121 LEU A CA 1
ATOM 945 C C . LEU A 1 121 ? -13.764 6.375 9.560 1.00 96.56 121 LEU A C 1
ATOM 947 O O . LEU A 1 121 ? -13.261 6.949 10.520 1.00 96.56 121 LEU A O 1
ATOM 951 N N . GLU A 1 122 ? -15.036 5.973 9.539 1.00 96.75 122 GLU A N 1
ATOM 952 C CA . GLU A 1 122 ? -15.974 6.208 10.642 1.00 96.75 122 GLU A CA 1
ATOM 953 C C . GLU A 1 122 ? -15.452 5.611 11.959 1.00 96.75 122 GLU A C 1
ATOM 955 O O . GLU A 1 122 ? -15.558 6.232 13.014 1.00 96.75 122 GLU A O 1
ATOM 960 N N . ARG A 1 123 ? -14.832 4.424 11.912 1.00 96.81 123 ARG A N 1
ATOM 961 C CA . ARG A 1 123 ? -14.210 3.812 13.093 1.00 96.81 123 ARG A CA 1
ATOM 962 C C . ARG A 1 123 ? -12.968 4.571 13.561 1.00 96.81 123 ARG A C 1
ATOM 964 O O . ARG A 1 123 ? -12.792 4.735 14.765 1.00 96.81 123 ARG A O 1
ATOM 971 N N . GLU A 1 124 ? -12.098 4.995 12.647 1.00 95.25 124 GLU A N 1
ATOM 972 C CA . GLU A 1 124 ? -10.877 5.739 12.990 1.00 95.25 124 GLU A CA 1
ATOM 973 C C . GLU A 1 124 ? -11.168 7.115 13.602 1.00 95.25 124 GLU A C 1
ATOM 975 O O . GLU A 1 124 ? -10.363 7.578 14.405 1.00 95.25 124 GLU A O 1
ATOM 980 N N . GLU A 1 125 ? -12.291 7.752 13.260 1.00 93.81 125 GLU A N 1
ATOM 981 C CA . GLU A 1 125 ? -12.704 9.041 13.839 1.00 93.81 125 GLU A CA 1
ATOM 982 C C . 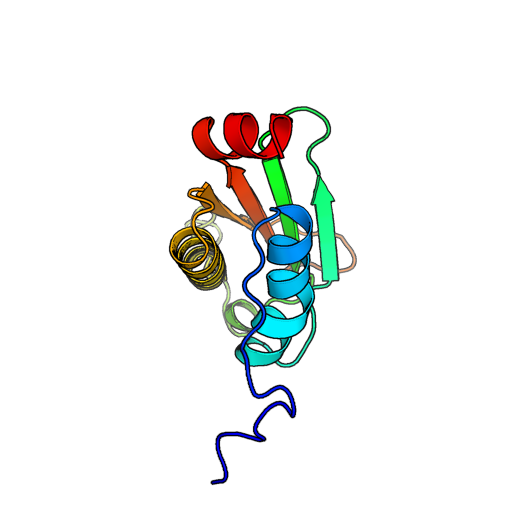GLU A 1 125 ? -13.129 8.940 15.312 1.00 93.81 125 GLU A C 1
ATOM 984 O O . GLU A 1 125 ? -13.005 9.911 16.057 1.00 93.81 125 GLU A O 1
ATOM 989 N N . VAL A 1 126 ? -13.627 7.778 15.743 1.00 93.94 126 VAL A N 1
ATOM 990 C CA . VAL A 1 126 ? -14.146 7.564 17.108 1.00 93.94 126 VAL A CA 1
ATOM 991 C C . VAL A 1 126 ? -13.073 7.009 18.063 1.00 93.94 126 VAL A C 1
ATOM 993 O O . VAL A 1 126 ? -13.240 7.082 19.282 1.00 93.94 126 VAL A O 1
ATOM 996 N N . LEU A 1 127 ? -11.976 6.458 17.527 1.00 86.56 127 LEU A N 1
ATOM 997 C CA . LEU A 1 127 ? -10.857 5.862 18.276 1.00 86.56 127 LEU A CA 1
ATOM 998 C C . LEU A 1 127 ? -9.715 6.848 18.549 1.00 86.56 127 LEU A C 1
ATOM 1000 O O . LEU A 1 127 ? -9.037 6.656 19.582 1.00 86.56 127 LEU A O 1
#

Foldseek 3Di:
DDDDPDDPDPDDDQDPADVVLVVCCQQVVCCVVPVHGFPDKDQDPVDNQKIKTKHLQDPQCNPPDQDPVRQVDDSCQVVQVVVQVSCVVSVFHWRWDKDQDADPVRRRMIIIMTGTDPVNVVSNVVD

Sequence (127 aa):
MSWRAESISKTPKREIRFLPALMSIHTQVWRTVFGKPADAIEKSLENADEYMIIDNDPLVERYISVPKDMSQLSCSSFTAGIVEAVLDGLGFPARVTAHNTPTAHFPSRTTILIKLEKSVLEREEVL

InterPro domains:
  IPR007194 Transport protein particle (TRAPP) component [PF04051] (10-116)
  IPR016696 TRAPP I complex, subunit 5 [PIRSF017479] (7-126)
  IPR016696 TRAPP I complex, subunit 5 [PTHR20902] (9-127)
  IPR016696 TRAPP I complex, subunit 5 [cd14943] (10-117)
  IPR024096 NO signalling/Golgi transport ligand-binding domain superfamily [SSF111126] (9-126)

pLDDT: mean 90.57, std 12.54, range [40.41, 98.75]

Secondary structure (DSSP, 8-state):
-------S-SSPPPP-SHHHHHHHIIIIIHHHHHSS--SEEEE-SS-TTEEEEEESS-TTTTT----GGGTT--TTHHHHHHHHHHHHHTT--EEEEEEE---SS-TT-EEEEEEE-HHHHHHHHH-

Organism: NCBI:txid153505

Radius of gyration: 15.8 Å; chains: 1; bounding box: 32×40×50 Å